Protein AF-A0AAD4WLK4-F1 (afdb_monomer)

Organism: Prunus dulcis (NCBI:txid3755)

Solvent-accessible surface area (backbone atoms only — not comparable to full-atom values): 6377 Å² total; per-residue (Å²): 132,83,82,80,71,60,57,40,58,46,72,46,98,88,36,46,35,35,40,33,53,90,85,53,37,28,40,32,36,39,44,83,87,82,62,44,79,43,79,61,42,75,55,57,63,91,50,40,35,79,63,53,34,51,43,66,58,82,66,29,36,39,37,37,7,39,16,70,3,35,38,38,38,53,54,82,65,54,84,78,42,96,69,65,77,76,62,56,70,48,76,52,51,101,46,91,48,75,53,90,77,72,80,82,79,87,127

InterPro domains:
  IPR015915 Kelch-type beta-propeller [SSF117281] (3-68)

pLDDT: mean 80.21, std 12.3, range [42.53, 92.62]

Foldseek 3Di:
DPPPQPAEWDAAPNKIWGFRPPVATWIWIQDPPVRDIDTLAGDDCQQAPPPWYWDDDHQKIWIQHFQRKIKIFGNVVSVPDPHDTDIDIDGHDPHRDGDPDDDDDDD

Mean predicted aligned error: 6.93 Å

Radius of gyration: 13.43 Å; Cα contacts (8 Å, |Δi|>4): 229; chains: 1; bounding box: 28×38×35 Å

Sequence (107 aa):
MVACWQGPAVVVDGTLYVLNQSSGTRLMMRQKESREWIPIGRLSSLLTRPPCQLVAIGKKFYIVGKGLSIVMFDVENAGNMEGVMVSSSIPKLNFDDDVISCKCLSI

Secondary structure (DSSP, 8-state):
------S-EEEETTEEEEEE-BTB-EEEEE-TTT--EEEEEE--TTT-PSS-EEEEETTEEEEE-GGG-EEEEESTTGGG-SS---EEEEPPPS-------------

Structure (mmCIF, N/CA/C/O backbone):
data_AF-A0AAD4WLK4-F1
#
_entry.id   AF-A0AAD4WLK4-F1
#
loop_
_atom_site.group_PDB
_atom_site.id
_atom_site.type_symbol
_atom_site.label_atom_id
_atom_site.label_alt_id
_atom_site.label_comp_id
_atom_site.label_asym_id
_atom_site.label_entity_id
_atom_site.label_seq_id
_atom_site.pdbx_PDB_ins_code
_atom_site.Cartn_x
_atom_site.Cartn_y
_atom_site.Cartn_z
_atom_site.occupancy
_atom_site.B_iso_or_equiv
_atom_site.auth_seq_id
_atom_site.auth_comp_id
_atom_site.auth_asym_id
_atom_site.auth_atom_id
_atom_site.pdbx_PDB_model_num
ATOM 1 N N . MET A 1 1 ? -6.447 21.105 7.645 1.00 42.53 1 MET A N 1
ATOM 2 C CA . MET A 1 1 ? -5.553 20.713 6.533 1.00 42.53 1 MET A CA 1
ATOM 3 C C . MET A 1 1 ? -5.970 19.337 6.052 1.00 42.53 1 MET A C 1
ATOM 5 O O . MET A 1 1 ? -5.910 18.400 6.835 1.00 42.53 1 MET A O 1
ATOM 9 N N . VAL A 1 2 ? -6.440 19.205 4.811 1.00 43.09 2 VAL A N 1
ATOM 10 C CA . VAL A 1 2 ? -6.581 17.880 4.194 1.00 43.09 2 VAL A CA 1
ATOM 11 C C . VAL A 1 2 ? -5.171 17.454 3.813 1.00 43.09 2 VAL A C 1
ATOM 13 O O . VAL A 1 2 ? -4.551 18.089 2.963 1.00 43.09 2 VAL A O 1
ATOM 16 N N . ALA A 1 3 ? -4.623 16.444 4.484 1.00 57.91 3 ALA A N 1
ATOM 17 C CA . ALA A 1 3 ? -3.385 15.828 4.035 1.00 57.91 3 ALA A CA 1
ATOM 18 C C . ALA A 1 3 ? -3.697 15.115 2.711 1.00 57.91 3 ALA A C 1
ATOM 20 O O . ALA A 1 3 ? -4.216 14.000 2.708 1.00 57.91 3 ALA A O 1
ATOM 21 N N . CYS A 1 4 ? -3.480 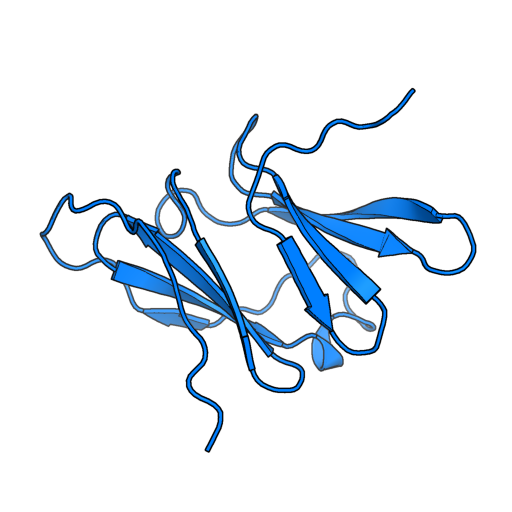15.801 1.587 1.00 61.69 4 CYS A N 1
ATOM 22 C CA . CYS A 1 4 ? -3.574 15.220 0.252 1.00 61.69 4 CYS A CA 1
ATOM 23 C C . CYS A 1 4 ? -2.406 14.250 0.061 1.00 61.69 4 CYS A C 1
ATOM 25 O O . CYS A 1 4 ? -1.416 14.571 -0.595 1.00 61.69 4 CYS A O 1
ATOM 27 N N . TRP A 1 5 ? -2.492 13.069 0.673 1.00 69.50 5 TRP A N 1
ATOM 28 C CA . TRP A 1 5 ? -1.572 11.985 0.367 1.00 69.50 5 TRP A CA 1
ATOM 29 C C . TRP A 1 5 ? -1.837 11.527 -1.063 1.00 69.50 5 TRP A C 1
ATOM 31 O O . TRP A 1 5 ? -2.928 11.065 -1.390 1.00 69.50 5 TRP A O 1
ATOM 41 N N . GLN A 1 6 ? -0.837 11.704 -1.918 1.00 73.69 6 GLN A N 1
ATOM 42 C CA . GLN A 1 6 ? -0.888 11.301 -3.314 1.00 73.69 6 GLN A CA 1
ATOM 43 C C . GLN A 1 6 ? -0.239 9.925 -3.437 1.00 73.69 6 GLN A C 1
ATOM 45 O O . GLN A 1 6 ? 0.977 9.782 -3.283 1.00 73.69 6 GLN A O 1
ATOM 50 N N . GLY A 1 7 ? -1.062 8.905 -3.663 1.00 86.38 7 GLY A N 1
ATOM 51 C CA . GLY A 1 7 ? -0.586 7.548 -3.877 1.00 86.38 7 GLY A CA 1
ATOM 52 C C . GLY A 1 7 ? -1.695 6.499 -3.832 1.00 86.38 7 GLY A C 1
ATOM 53 O O . GLY A 1 7 ? -2.841 6.821 -3.511 1.00 86.38 7 GLY A O 1
ATOM 54 N N . PRO A 1 8 ? -1.366 5.244 -4.172 1.00 91.44 8 PRO A N 1
ATOM 55 C CA . PRO A 1 8 ? -2.312 4.144 -4.133 1.00 91.44 8 PRO A CA 1
ATOM 56 C C . PRO A 1 8 ? -2.724 3.852 -2.687 1.00 91.44 8 PRO A C 1
ATOM 58 O O . PRO A 1 8 ? -1.949 4.034 -1.740 1.00 91.44 8 PRO A O 1
ATOM 61 N N . ALA A 1 9 ? -3.958 3.389 -2.531 1.00 91.8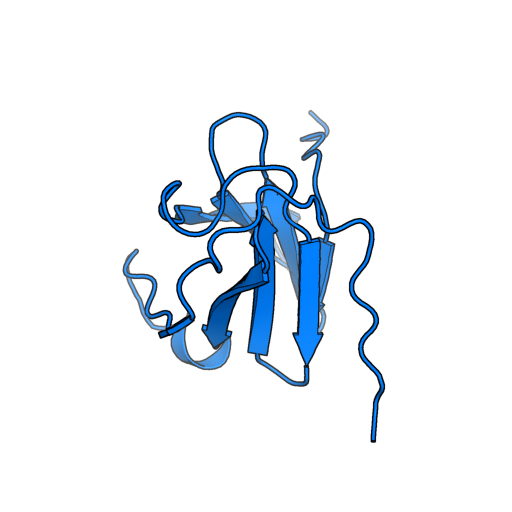8 9 ALA A N 1
ATOM 62 C CA . ALA A 1 9 ? -4.588 3.180 -1.239 1.00 91.88 9 ALA A CA 1
ATOM 63 C C . ALA A 1 9 ? -5.358 1.861 -1.212 1.00 91.88 9 ALA A C 1
ATOM 65 O O . ALA A 1 9 ? -5.906 1.435 -2.228 1.00 91.88 9 ALA A O 1
ATOM 66 N N . VAL A 1 10 ? -5.423 1.239 -0.037 1.00 91.44 10 VAL A N 1
ATOM 67 C CA . VAL A 1 10 ? -6.192 0.012 0.212 1.00 91.44 10 VAL A CA 1
ATOM 68 C C . VAL A 1 10 ? -6.877 0.087 1.569 1.00 91.44 10 VAL A C 1
ATOM 70 O O . VAL A 1 10 ? -6.418 0.782 2.475 1.00 91.44 10 VAL A O 1
ATOM 73 N N . VAL A 1 11 ? -7.977 -0.648 1.716 1.00 89.88 11 VAL A N 1
ATOM 74 C CA . VAL A 1 11 ? -8.682 -0.802 2.991 1.00 89.88 11 VAL A CA 1
ATOM 75 C C . VAL A 1 11 ? -8.552 -2.254 3.435 1.00 89.88 11 VAL A C 1
ATOM 77 O O . VAL A 1 11 ? -8.913 -3.155 2.683 1.00 89.88 11 VAL A O 1
ATOM 80 N N . VAL A 1 12 ? -8.043 -2.468 4.647 1.00 87.12 12 VAL A N 1
ATOM 81 C CA . VAL A 1 12 ? -7.910 -3.790 5.282 1.00 87.12 12 VAL A CA 1
ATOM 82 C C . VAL A 1 12 ? -8.572 -3.715 6.650 1.00 87.12 12 VAL A C 1
ATOM 84 O O . VAL A 1 12 ? -8.283 -2.795 7.412 1.00 87.12 12 VAL A O 1
ATOM 87 N N . ASP A 1 13 ? -9.505 -4.624 6.940 1.00 86.75 13 ASP A N 1
ATOM 88 C CA . ASP A 1 13 ? -10.274 -4.665 8.196 1.00 86.75 13 ASP A CA 1
ATOM 89 C C . ASP A 1 13 ? -10.890 -3.307 8.599 1.00 86.75 13 ASP A C 1
ATOM 91 O O . ASP A 1 13 ? -10.963 -2.930 9.771 1.00 86.75 13 ASP A O 1
ATOM 95 N N . GLY A 1 14 ? -11.330 -2.527 7.606 1.00 86.31 14 GLY A N 1
ATOM 96 C CA . GLY A 1 14 ? -11.912 -1.193 7.797 1.00 86.31 14 GLY A CA 1
ATOM 97 C C . GLY A 1 14 ? -10.903 -0.088 8.138 1.00 86.31 14 GLY A C 1
ATOM 98 O O . GLY A 1 14 ? -11.314 1.031 8.435 1.00 86.31 14 GLY A O 1
ATOM 99 N N . THR A 1 15 ? -9.602 -0.375 8.106 1.00 88.31 15 THR A N 1
ATOM 100 C CA . THR A 1 15 ? -8.519 0.601 8.267 1.00 88.31 15 THR A CA 1
ATOM 101 C C . THR A 1 15 ? -7.985 1.006 6.895 1.00 88.31 15 THR A C 1
ATOM 103 O O . THR A 1 15 ? -7.692 0.153 6.057 1.00 88.31 15 THR A O 1
ATOM 106 N N . LEU A 1 16 ? -7.869 2.314 6.647 1.00 90.50 16 LEU A N 1
ATOM 107 C CA . LEU A 1 16 ? -7.359 2.853 5.385 1.00 90.50 16 LEU A CA 1
ATOM 108 C C . LEU A 1 16 ? -5.836 2.988 5.441 1.00 90.50 16 LEU A C 1
ATOM 110 O O . LEU A 1 16 ? -5.301 3.670 6.316 1.00 90.50 16 LEU A O 1
ATOM 114 N N . TYR A 1 17 ? -5.164 2.407 4.453 1.00 89.81 17 TYR A N 1
ATOM 115 C CA . TYR A 1 17 ? -3.728 2.518 4.245 1.00 89.81 17 TYR A CA 1
ATOM 116 C C . TYR A 1 17 ? -3.446 3.252 2.942 1.00 89.81 17 TYR A C 1
ATOM 118 O O . TYR A 1 17 ? -4.089 2.995 1.924 1.00 89.81 17 TYR A O 1
ATOM 126 N N . VAL A 1 18 ? -2.468 4.152 2.965 1.00 91.44 18 VAL A N 1
ATOM 127 C CA . VAL A 1 18 ? -2.034 4.918 1.793 1.00 91.44 18 VAL A CA 1
ATOM 128 C C . VAL A 1 18 ? -0.527 4.822 1.662 1.00 91.44 18 VAL A C 1
ATOM 130 O O . VAL A 1 18 ? 0.207 5.032 2.628 1.00 91.44 18 VAL A O 1
ATOM 133 N N . LEU A 1 19 ? -0.058 4.547 0.449 1.00 90.25 19 LEU A N 1
ATOM 134 C CA . LEU A 1 19 ? 1.356 4.605 0.127 1.00 90.25 19 LEU A CA 1
ATOM 135 C C . LEU A 1 19 ? 1.713 6.021 -0.330 1.00 90.25 19 LEU A C 1
ATOM 137 O O . LEU A 1 19 ? 1.524 6.366 -1.492 1.00 90.25 19 LEU A O 1
ATOM 141 N N . ASN A 1 20 ? 2.233 6.849 0.573 1.00 89.12 20 ASN A N 1
ATOM 142 C CA . ASN A 1 20 ? 2.721 8.173 0.210 1.00 89.12 20 ASN A CA 1
ATOM 143 C C . ASN A 1 20 ? 4.053 8.049 -0.544 1.00 89.12 20 ASN A C 1
ATOM 145 O O . ASN A 1 20 ? 4.999 7.467 -0.013 1.00 89.12 20 ASN A O 1
ATOM 149 N N . GLN A 1 21 ? 4.123 8.610 -1.754 1.00 87.19 21 GLN A N 1
ATOM 150 C CA . GLN A 1 21 ? 5.294 8.532 -2.639 1.00 87.19 21 GLN A CA 1
ATOM 151 C C . GLN A 1 21 ? 6.001 9.887 -2.851 1.00 87.19 21 GLN A C 1
ATOM 153 O O . GLN A 1 21 ? 7.009 9.944 -3.551 1.00 87.19 21 GLN A O 1
ATOM 158 N N . SER A 1 22 ? 5.527 10.979 -2.235 1.00 81.94 22 SER A N 1
ATOM 159 C CA . SER A 1 22 ? 6.052 12.338 -2.473 1.00 81.94 22 SER A CA 1
ATOM 160 C C . SER A 1 22 ? 7.433 12.616 -1.866 1.00 81.94 22 SER A C 1
ATOM 162 O O . SER A 1 22 ? 8.132 13.530 -2.290 1.00 81.94 22 SER A O 1
ATOM 164 N N . SER A 1 23 ? 7.851 11.861 -0.848 1.00 71.94 23 SER A N 1
ATOM 165 C CA . SER A 1 23 ? 9.130 12.049 -0.141 1.00 71.94 23 SER A CA 1
ATOM 166 C C . SER A 1 23 ? 9.739 10.695 0.226 1.00 71.94 23 SER A C 1
ATOM 168 O O . SER A 1 23 ? 10.037 10.388 1.388 1.00 71.94 23 SER A O 1
ATOM 170 N N . GLY A 1 24 ? 9.875 9.861 -0.806 1.00 78.62 24 GLY A N 1
ATOM 171 C CA . GLY A 1 24 ? 10.118 8.427 -0.689 1.00 78.62 24 GLY A CA 1
ATOM 172 C C . GLY A 1 24 ? 8.830 7.659 -0.407 1.00 78.62 24 GLY A C 1
ATOM 173 O O . GLY A 1 24 ? 7.760 8.248 -0.293 1.00 78.62 24 GLY A O 1
ATOM 174 N N . THR A 1 25 ? 8.954 6.342 -0.281 1.00 85.81 25 THR A N 1
ATOM 175 C CA . THR A 1 25 ? 7.801 5.447 -0.166 1.00 85.81 25 THR A CA 1
ATOM 176 C C . THR A 1 25 ? 7.516 5.169 1.305 1.00 85.81 25 THR A C 1
ATOM 178 O O . THR A 1 25 ? 8.267 4.457 1.975 1.00 85.81 25 THR A O 1
ATOM 181 N N . ARG A 1 26 ? 6.458 5.787 1.835 1.00 87.12 26 ARG A N 1
ATOM 182 C CA . ARG A 1 26 ? 6.019 5.631 3.227 1.00 87.12 26 ARG A CA 1
ATOM 183 C C . ARG A 1 26 ? 4.618 5.069 3.269 1.00 87.12 26 ARG A C 1
ATOM 185 O O . ARG A 1 26 ? 3.727 5.565 2.585 1.00 87.12 26 ARG A O 1
ATOM 192 N N . LEU A 1 27 ? 4.425 4.077 4.119 1.00 87.19 27 LEU A N 1
ATOM 193 C CA . LEU A 1 27 ? 3.103 3.565 4.401 1.00 87.19 27 LEU A CA 1
ATOM 194 C C . LEU A 1 27 ? 2.472 4.400 5.517 1.00 87.19 27 LEU A C 1
ATOM 196 O O . LEU A 1 27 ? 3.017 4.488 6.619 1.00 87.19 27 LEU A O 1
ATOM 200 N N . MET A 1 28 ? 1.322 4.991 5.220 1.00 88.31 28 MET A N 1
ATOM 201 C CA . MET A 1 28 ? 0.496 5.724 6.170 1.00 88.31 28 MET A CA 1
ATOM 202 C C . MET A 1 28 ? -0.744 4.902 6.505 1.00 88.31 28 MET A C 1
ATOM 204 O O . MET A 1 28 ? -1.361 4.325 5.612 1.00 88.31 28 MET A O 1
ATOM 208 N N . MET A 1 29 ? -1.137 4.894 7.773 1.00 88.69 29 MET A N 1
ATOM 209 C CA . MET A 1 29 ? -2.399 4.334 8.250 1.00 88.69 29 MET A CA 1
ATOM 210 C C . MET A 1 29 ? -3.284 5.469 8.751 1.00 88.69 29 MET A C 1
ATOM 212 O O . MET A 1 29 ? -2.807 6.370 9.442 1.00 88.69 29 MET A O 1
ATOM 216 N N . ARG A 1 30 ? -4.576 5.422 8.433 1.00 88.75 30 ARG A N 1
ATOM 217 C CA . ARG A 1 30 ? -5.574 6.291 9.052 1.00 88.75 30 ARG A CA 1
ATOM 218 C C . ARG A 1 30 ? -6.164 5.597 10.273 1.00 88.75 30 ARG A C 1
ATOM 220 O O . ARG A 1 30 ? -6.841 4.582 10.118 1.00 88.75 30 ARG A O 1
ATOM 227 N N . GLN A 1 31 ? -5.940 6.148 11.461 1.00 83.88 31 GLN A N 1
ATOM 228 C CA . GLN A 1 31 ? -6.587 5.650 12.675 1.00 83.88 31 GLN A CA 1
ATOM 229 C C . GLN A 1 31 ? -8.105 5.838 12.591 1.00 83.88 31 GLN A C 1
ATOM 231 O O . GLN A 1 31 ? -8.587 6.853 12.080 1.00 83.88 31 GLN A O 1
ATOM 236 N N . LYS A 1 32 ? -8.868 4.860 13.088 1.00 80.50 32 LYS A N 1
ATOM 237 C CA . LYS A 1 32 ? -10.334 4.864 12.993 1.00 80.50 32 LYS A CA 1
ATOM 238 C C . LYS A 1 32 ? -10.954 5.939 13.884 1.00 80.50 32 LYS A C 1
ATOM 240 O O . LYS A 1 32 ? -11.842 6.663 13.438 1.00 80.50 32 LYS A O 1
ATOM 245 N N . GLU A 1 33 ? -10.461 6.059 15.111 1.00 83.12 33 GLU A N 1
ATOM 246 C CA . GLU A 1 33 ? -11.032 6.889 16.169 1.00 83.12 33 GLU A CA 1
ATOM 247 C C . GLU A 1 33 ? -10.640 8.360 15.993 1.00 83.12 33 GLU A C 1
ATOM 249 O O . GLU A 1 33 ? -11.501 9.227 15.855 1.00 83.12 33 GLU A O 1
ATOM 254 N N . SER A 1 34 ? -9.335 8.638 15.937 1.00 85.00 34 SER A N 1
ATOM 255 C CA . SER A 1 34 ? -8.787 9.999 15.831 1.00 85.00 34 SER A CA 1
ATOM 256 C C . SER A 1 34 ? -8.880 10.575 14.413 1.00 85.00 34 SER A C 1
ATOM 258 O O . SER A 1 34 ? -8.813 11.788 14.223 1.00 85.00 34 SER A O 1
ATOM 260 N N . ARG A 1 35 ? -9.044 9.711 13.396 1.00 84.38 35 ARG A N 1
ATOM 261 C CA . ARG A 1 35 ? -8.944 10.041 11.960 1.00 84.38 35 ARG A CA 1
ATOM 262 C C . ARG A 1 35 ? -7.592 10.631 11.557 1.00 84.38 35 ARG A C 1
ATOM 264 O O . ARG A 1 35 ? -7.481 11.166 10.448 1.00 84.38 35 ARG A O 1
ATOM 271 N N . GLU A 1 36 ? -6.589 10.509 12.420 1.00 87.44 36 GLU A N 1
ATOM 272 C CA . GLU A 1 36 ? -5.232 10.974 12.180 1.00 87.44 36 GLU A CA 1
ATOM 273 C C . GLU A 1 36 ? -4.457 10.007 11.288 1.00 87.44 36 GLU A C 1
ATOM 275 O O . GLU A 1 36 ? -4.761 8.814 11.190 1.00 87.44 36 GLU A O 1
ATOM 280 N N . TRP A 1 37 ? -3.449 10.552 10.612 1.00 86.00 37 TRP A N 1
ATOM 281 C CA . TRP A 1 37 ? -2.539 9.789 9.770 1.00 86.00 37 TRP A CA 1
ATOM 282 C C . TRP A 1 37 ? -1.270 9.471 10.537 1.00 86.00 37 TRP A C 1
ATOM 284 O O 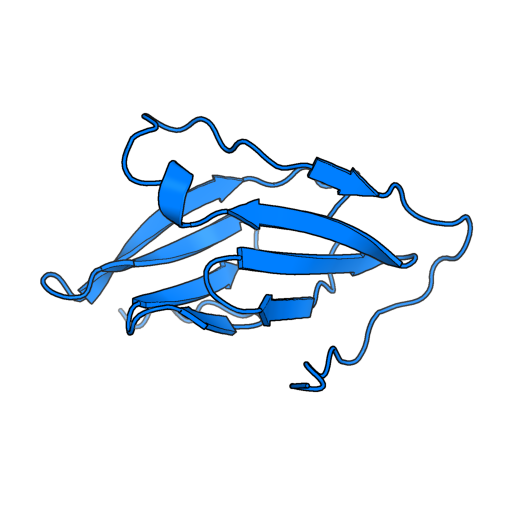. TRP A 1 37 ? -0.566 10.383 10.968 1.00 86.00 37 TRP A O 1
ATOM 294 N N . ILE A 1 38 ? -0.954 8.185 10.635 1.00 85.88 38 ILE A N 1
ATOM 295 C CA . ILE A 1 38 ? 0.229 7.704 11.337 1.00 85.88 38 ILE A CA 1
ATOM 296 C C . ILE A 1 38 ? 1.165 7.013 10.350 1.00 85.88 38 ILE A C 1
ATOM 298 O O . ILE A 1 38 ? 0.721 6.149 9.586 1.00 85.88 38 ILE A O 1
ATOM 302 N N . PRO A 1 39 ? 2.461 7.370 10.344 1.00 85.25 39 PRO A N 1
ATOM 303 C CA . PRO A 1 39 ? 3.448 6.636 9.576 1.00 85.25 39 PRO A CA 1
ATOM 304 C C . PRO A 1 39 ? 3.671 5.261 10.214 1.00 85.25 39 PRO A C 1
ATOM 306 O O . PRO A 1 39 ? 4.122 5.166 11.349 1.00 85.25 39 PRO A O 1
ATOM 309 N N . ILE A 1 40 ? 3.391 4.199 9.463 1.00 82.06 40 ILE A N 1
ATOM 310 C CA . ILE A 1 40 ? 3.672 2.818 9.888 1.00 82.06 40 ILE A CA 1
ATOM 311 C C . ILE A 1 40 ? 5.128 2.455 9.597 1.00 82.06 40 ILE A C 1
ATOM 313 O O . ILE A 1 40 ? 5.756 1.696 10.325 1.00 82.06 40 ILE A O 1
ATOM 317 N N . GLY A 1 41 ? 5.694 3.039 8.542 1.00 81.25 41 GLY A N 1
ATOM 318 C CA . GLY A 1 41 ? 7.128 3.001 8.312 1.00 81.25 41 GLY A CA 1
ATOM 319 C C . GLY A 1 41 ? 7.522 3.408 6.901 1.00 81.25 41 GLY A C 1
ATOM 320 O O . GLY A 1 41 ? 6.689 3.754 6.054 1.00 81.25 41 GLY A O 1
ATOM 321 N N . ARG A 1 42 ? 8.833 3.402 6.664 1.00 83.00 42 ARG A N 1
ATOM 322 C CA . ARG A 1 42 ? 9.448 3.793 5.397 1.00 83.00 42 ARG A CA 1
ATOM 323 C C . ARG A 1 42 ? 10.022 2.570 4.705 1.00 83.00 42 ARG A C 1
ATOM 325 O O . ARG A 1 42 ? 10.753 1.795 5.310 1.00 83.00 42 ARG A O 1
ATOM 332 N N . LEU A 1 43 ? 9.724 2.449 3.424 1.00 82.38 43 LEU A N 1
ATOM 333 C CA . LEU A 1 43 ? 10.205 1.363 2.590 1.00 82.38 43 LEU A CA 1
ATOM 334 C C . LEU A 1 43 ? 11.499 1.763 1.891 1.00 82.38 43 LEU A C 1
ATOM 336 O O . LEU A 1 43 ? 11.736 2.938 1.586 1.00 82.38 43 LEU A O 1
ATOM 340 N N . SER A 1 44 ? 12.346 0.765 1.649 1.00 81.38 44 SER A N 1
ATOM 341 C CA . SER A 1 44 ? 13.600 0.960 0.932 1.00 81.38 44 SER A CA 1
ATOM 342 C C . SER A 1 44 ? 13.330 1.357 -0.516 1.00 81.38 44 SER A C 1
ATOM 344 O O . SER A 1 44 ? 12.645 0.650 -1.255 1.00 81.38 44 SER A O 1
ATOM 346 N N . SER A 1 45 ? 13.943 2.453 -0.960 1.00 79.88 45 SER A N 1
ATOM 347 C CA . SER A 1 45 ? 13.869 2.899 -2.355 1.00 79.88 45 SER A CA 1
ATOM 348 C C . SER A 1 45 ? 14.481 1.902 -3.343 1.00 79.88 45 SER A C 1
ATOM 350 O O . SER A 1 45 ? 14.166 1.971 -4.527 1.00 79.88 45 SER A O 1
ATOM 352 N N . LEU A 1 46 ? 15.316 0.965 -2.872 1.00 78.19 46 LEU A N 1
ATOM 353 C CA . LEU A 1 46 ? 15.859 -0.120 -3.694 1.00 78.19 46 LEU A CA 1
ATOM 354 C C . LEU A 1 46 ? 14.765 -1.072 -4.191 1.00 78.19 46 LEU A C 1
ATOM 356 O O . LEU A 1 46 ? 14.897 -1.639 -5.271 1.00 78.19 46 LEU A O 1
ATOM 360 N N . LEU A 1 47 ? 13.702 -1.236 -3.400 1.00 75.44 47 LEU A N 1
ATOM 361 C CA . LEU A 1 47 ? 12.614 -2.179 -3.658 1.00 75.44 47 LEU A CA 1
ATOM 362 C C . LEU A 1 47 ? 11.308 -1.481 -4.029 1.00 75.44 47 LEU A C 1
ATOM 364 O O . LEU A 1 47 ? 10.472 -2.074 -4.694 1.00 75.44 47 LEU A O 1
ATOM 368 N N . THR A 1 48 ? 11.101 -0.233 -3.617 1.00 81.06 48 THR A N 1
ATOM 369 C CA . THR A 1 48 ? 9.830 0.474 -3.827 1.00 81.06 48 THR A CA 1
ATOM 370 C C . THR A 1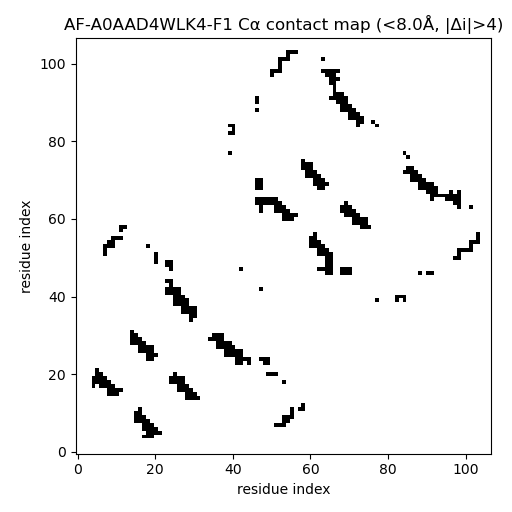 48 ? 10.063 1.841 -4.449 1.00 81.06 48 THR A C 1
ATOM 372 O O . THR A 1 48 ? 9.718 2.868 -3.863 1.00 81.06 48 THR A O 1
ATOM 375 N N . ARG A 1 49 ? 10.722 1.877 -5.609 1.00 83.50 49 ARG A N 1
ATOM 376 C CA . ARG A 1 49 ? 10.899 3.116 -6.371 1.00 83.50 49 ARG A CA 1
ATOM 377 C C . ARG A 1 49 ? 9.559 3.513 -7.016 1.00 83.50 49 ARG A C 1
ATOM 379 O O . ARG A 1 49 ? 8.981 2.671 -7.704 1.00 83.50 49 ARG A O 1
ATOM 386 N N . PRO A 1 50 ? 9.074 4.753 -6.817 1.00 85.56 50 PRO A N 1
ATOM 387 C CA . PRO A 1 50 ? 7.888 5.258 -7.505 1.00 85.56 50 PRO A CA 1
ATOM 388 C C . PRO A 1 50 ? 8.016 5.194 -9.042 1.00 85.56 50 PRO A C 1
ATOM 390 O O . PRO A 1 50 ? 9.129 5.391 -9.543 1.00 85.56 50 PRO A O 1
ATOM 393 N N . PRO A 1 51 ? 6.906 4.992 -9.779 1.00 88.19 51 PRO A N 1
ATOM 394 C CA . PRO A 1 51 ? 5.555 4.766 -9.265 1.00 88.19 51 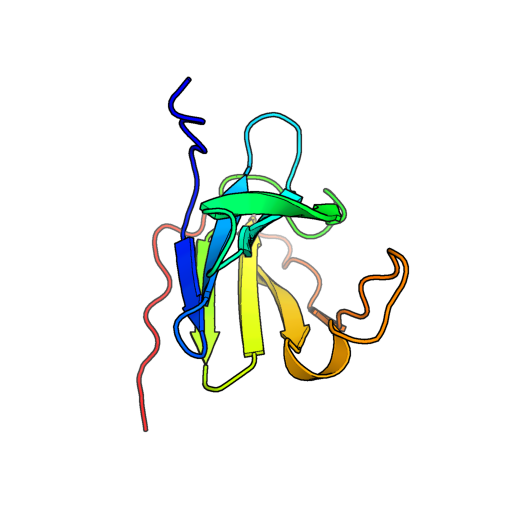PRO A CA 1
ATOM 395 C C . PRO A 1 51 ? 5.391 3.348 -8.696 1.00 88.19 51 PRO A C 1
ATOM 397 O O . PRO A 1 51 ? 5.816 2.361 -9.288 1.00 88.19 51 PRO A O 1
ATOM 400 N N . CYS A 1 52 ? 4.769 3.245 -7.524 1.00 89.69 52 CYS A N 1
ATOM 401 C CA . CYS A 1 52 ? 4.391 1.969 -6.916 1.00 89.69 52 CYS A CA 1
ATOM 402 C C . CYS A 1 52 ? 2.871 1.801 -6.921 1.00 89.69 52 CYS A C 1
ATOM 404 O O . CYS A 1 52 ? 2.143 2.788 -6.801 1.00 89.69 52 CYS A O 1
ATOM 406 N N . GLN A 1 53 ? 2.418 0.551 -6.972 1.00 92.62 53 GLN A N 1
ATOM 407 C CA . GLN A 1 53 ? 1.030 0.142 -6.768 1.00 92.62 53 GLN A CA 1
ATOM 408 C C . GLN A 1 53 ? 0.873 -0.581 -5.430 1.00 92.62 53 GLN A C 1
ATOM 410 O O . GLN A 1 53 ? 1.835 -1.134 -4.896 1.00 92.62 53 GLN A O 1
ATOM 415 N N . LEU A 1 54 ? -0.344 -0.573 -4.888 1.00 91.88 54 LEU A N 1
ATOM 416 C CA . LEU A 1 54 ? -0.681 -1.206 -3.615 1.00 91.88 54 LEU A CA 1
ATOM 417 C C . LEU A 1 54 ? -1.918 -2.086 -3.799 1.00 91.88 54 LEU A C 1
ATOM 419 O O . LEU A 1 54 ? -2.918 -1.637 -4.354 1.00 91.88 54 LEU A O 1
ATOM 423 N N . VAL A 1 55 ? -1.856 -3.327 -3.321 1.00 92.25 55 VAL A N 1
ATOM 424 C CA . VAL A 1 55 ? -2.971 -4.280 -3.372 1.00 92.25 55 VAL A CA 1
ATOM 425 C C . VAL A 1 55 ? -3.082 -5.033 -2.052 1.00 92.25 55 VAL A C 1
ATOM 427 O O . VAL A 1 55 ? -2.068 -5.361 -1.447 1.00 92.25 55 VAL A O 1
ATOM 430 N N . ALA A 1 56 ? -4.302 -5.311 -1.599 1.00 90.75 56 ALA A N 1
ATOM 431 C CA . ALA A 1 56 ? -4.559 -6.096 -0.395 1.00 90.75 56 ALA A CA 1
ATOM 432 C C . ALA A 1 56 ? -5.111 -7.485 -0.746 1.00 90.75 56 ALA A C 1
ATOM 434 O O . ALA A 1 56 ? -5.937 -7.619 -1.652 1.00 90.75 56 ALA A O 1
ATOM 435 N N . ILE A 1 57 ? -4.656 -8.505 -0.017 1.00 89.31 57 ILE A N 1
ATOM 436 C CA . ILE A 1 57 ? -5.144 -9.886 -0.082 1.00 89.31 57 ILE A CA 1
ATOM 437 C C . ILE A 1 57 ? -5.282 -10.391 1.357 1.00 89.31 57 ILE A C 1
ATOM 439 O O . ILE A 1 57 ? -4.288 -10.572 2.066 1.00 89.31 57 ILE A O 1
ATOM 443 N N . GLY A 1 58 ? -6.522 -10.592 1.805 1.00 88.00 58 GLY A N 1
ATOM 444 C CA . GLY A 1 58 ? -6.809 -10.867 3.213 1.00 88.00 58 GLY A CA 1
ATOM 445 C C . GLY A 1 58 ? -6.259 -9.756 4.115 1.00 88.00 58 GLY A C 1
ATOM 446 O O . GLY A 1 58 ? -6.529 -8.579 3.889 1.00 88.00 58 GLY A O 1
ATOM 447 N N . LYS A 1 59 ? -5.447 -10.135 5.108 1.00 87.06 59 LYS A N 1
ATOM 448 C CA . LYS A 1 59 ? -4.799 -9.216 6.065 1.00 87.06 59 LYS A CA 1
ATOM 449 C C . LYS A 1 59 ? -3.381 -8.797 5.671 1.00 87.06 59 LYS A C 1
ATOM 451 O O . LYS A 1 59 ? -2.655 -8.194 6.458 1.00 87.06 59 LYS A O 1
ATOM 456 N N . LYS A 1 60 ? -2.974 -9.117 4.446 1.00 86.75 60 LYS A N 1
ATOM 457 C CA . LYS A 1 60 ? -1.677 -8.740 3.891 1.00 86.75 60 LYS A CA 1
ATOM 458 C C . LYS A 1 60 ? -1.889 -7.724 2.792 1.00 86.75 60 LYS A C 1
ATOM 460 O O . LYS A 1 60 ? -2.885 -7.770 2.071 1.00 86.75 60 LYS A O 1
ATOM 465 N N . PHE A 1 61 ? -0.929 -6.835 2.614 1.00 88.75 61 PHE A N 1
ATOM 466 C CA . PHE A 1 61 ? -0.870 -6.036 1.402 1.00 88.75 61 PHE A CA 1
ATOM 467 C C . PHE A 1 61 ? 0.505 -6.111 0.762 1.00 88.75 61 PHE A C 1
ATOM 469 O O . PHE A 1 61 ? 1.522 -6.373 1.401 1.00 88.75 61 PHE A O 1
ATOM 476 N N . TYR A 1 62 ? 0.495 -5.905 -0.544 1.00 89.81 62 TYR A N 1
ATOM 477 C CA . TYR A 1 62 ? 1.618 -6.067 -1.436 1.00 89.81 62 TYR A CA 1
ATOM 478 C C . TYR A 1 62 ? 1.839 -4.752 -2.156 1.00 89.81 62 TYR A C 1
ATOM 480 O O . TYR A 1 62 ? 0.910 -4.143 -2.692 1.00 89.81 62 TYR A O 1
ATOM 488 N N . ILE A 1 63 ? 3.089 -4.324 -2.150 1.00 91.19 63 ILE A N 1
ATOM 489 C CA . ILE A 1 63 ? 3.551 -3.126 -2.822 1.00 91.19 63 ILE A CA 1
ATOM 490 C C . ILE A 1 63 ? 4.336 -3.593 -4.022 1.00 91.19 63 ILE A C 1
ATOM 492 O O . ILE A 1 63 ? 5.337 -4.289 -3.865 1.00 91.19 63 ILE A O 1
ATOM 496 N N . VAL A 1 64 ? 3.862 -3.222 -5.203 1.00 91.00 64 VAL A N 1
ATOM 497 C CA . VAL A 1 64 ? 4.506 -3.581 -6.460 1.00 91.00 64 VAL A CA 1
ATOM 498 C C . VAL A 1 64 ? 5.172 -2.330 -7.009 1.00 91.00 64 VAL A C 1
ATOM 500 O O . VAL A 1 64 ? 4.502 -1.354 -7.350 1.00 91.00 64 VAL A O 1
ATOM 503 N N . GLY A 1 65 ? 6.498 -2.336 -7.003 1.00 89.00 65 GLY A N 1
ATOM 504 C CA . GLY A 1 65 ? 7.330 -1.266 -7.523 1.00 89.00 65 GLY A CA 1
ATOM 505 C C . GLY A 1 65 ? 7.810 -1.539 -8.944 1.00 89.00 65 GLY A C 1
ATOM 506 O O . GLY A 1 65 ? 7.484 -2.549 -9.573 1.00 89.00 65 GLY A O 1
ATOM 507 N N . LYS A 1 66 ? 8.618 -0.602 -9.436 1.00 88.00 66 LYS A N 1
ATOM 508 C CA . LYS A 1 66 ? 9.247 -0.666 -10.753 1.00 88.00 66 LYS A CA 1
ATOM 509 C C . LYS A 1 66 ? 10.060 -1.952 -10.957 1.00 88.00 66 LYS A C 1
ATOM 511 O O . LYS A 1 66 ? 10.750 -2.403 -10.043 1.00 88.00 66 LYS A O 1
ATOM 516 N N . GLY A 1 67 ? 10.001 -2.526 -12.159 1.00 86.56 67 GLY A N 1
ATOM 517 C CA . GLY A 1 67 ? 10.682 -3.791 -12.464 1.00 86.56 67 GLY A CA 1
ATOM 518 C C . GLY A 1 67 ? 10.081 -4.997 -11.736 1.00 86.56 67 GLY A C 1
ATOM 519 O O . GLY A 1 67 ? 10.785 -5.973 -11.476 1.00 86.56 67 GLY A O 1
ATOM 520 N N . LEU A 1 68 ? 8.792 -4.914 -11.382 1.00 86.62 68 LEU A N 1
ATOM 521 C CA . LEU A 1 68 ? 8.026 -5.948 -10.677 1.00 86.62 68 LEU A CA 1
ATOM 522 C C . LEU A 1 68 ? 8.614 -6.335 -9.313 1.00 86.62 68 LEU A C 1
ATOM 524 O O . LEU A 1 68 ? 8.439 -7.463 -8.856 1.00 86.62 68 LEU A O 1
ATOM 528 N N . SER A 1 69 ? 9.304 -5.409 -8.643 1.00 87.94 69 SER A N 1
ATOM 529 C CA . SER A 1 69 ? 9.711 -5.623 -7.258 1.00 87.94 69 SER A CA 1
ATOM 530 C C . SER A 1 69 ? 8.477 -5.710 -6.367 1.00 87.94 69 SER A C 1
ATOM 532 O O . SER A 1 69 ? 7.572 -4.881 -6.460 1.00 87.94 69 SER A O 1
ATOM 534 N N . ILE A 1 70 ? 8.428 -6.707 -5.489 1.00 89.00 70 ILE A N 1
ATOM 535 C CA . ILE A 1 70 ? 7.280 -6.914 -4.602 1.00 89.00 70 ILE A CA 1
ATOM 536 C C . ILE A 1 70 ? 7.757 -6.816 -3.165 1.00 89.00 70 ILE A C 1
ATOM 538 O O . ILE A 1 70 ? 8.711 -7.490 -2.785 1.00 89.00 70 ILE A O 1
ATOM 542 N N . VAL A 1 71 ? 7.069 -6.016 -2.355 1.00 88.44 71 VAL A N 1
ATOM 543 C CA . VAL A 1 71 ? 7.216 -6.007 -0.898 1.00 88.44 71 VAL A CA 1
ATOM 544 C C . VAL A 1 71 ? 5.890 -6.414 -0.276 1.00 88.44 71 VAL A C 1
ATOM 546 O O . VAL A 1 71 ? 4.862 -5.808 -0.562 1.00 88.44 71 VAL A O 1
ATOM 549 N N . MET A 1 72 ? 5.912 -7.443 0.564 1.00 88.00 72 MET A N 1
ATOM 550 C CA . MET A 1 72 ? 4.741 -7.926 1.293 1.00 88.00 72 MET A CA 1
ATOM 551 C C . MET A 1 72 ? 4.798 -7.441 2.734 1.00 88.00 72 MET A C 1
ATOM 553 O O . MET A 1 72 ? 5.844 -7.531 3.380 1.00 88.00 72 MET A O 1
ATOM 5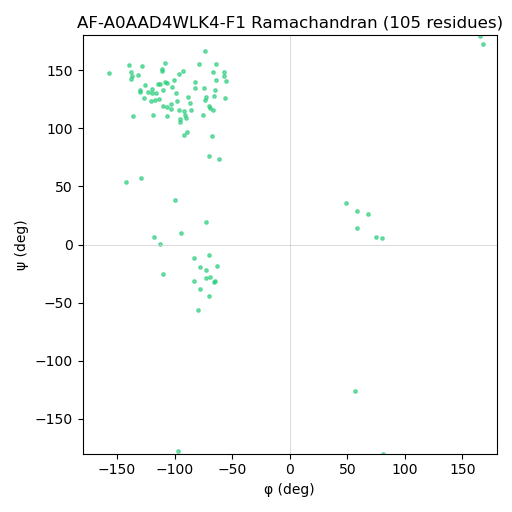57 N N . PHE A 1 73 ? 3.662 -6.968 3.230 1.00 82.88 73 PHE A N 1
ATOM 558 C CA . PHE A 1 73 ? 3.485 -6.581 4.616 1.00 82.88 73 PHE A CA 1
ATOM 559 C C . PHE A 1 73 ? 2.293 -7.305 5.234 1.00 82.88 73 PHE A C 1
ATOM 561 O O . PHE A 1 73 ? 1.223 -7.401 4.626 1.00 82.88 73 PHE A O 1
ATOM 568 N N . ASP A 1 74 ? 2.494 -7.773 6.461 1.00 83.94 74 ASP A N 1
ATOM 569 C CA . ASP A 1 74 ? 1.475 -8.433 7.263 1.00 83.94 74 ASP A CA 1
ATOM 570 C C . ASP A 1 74 ? 0.940 -7.477 8.332 1.00 83.94 74 ASP A C 1
ATOM 572 O O . ASP A 1 74 ? 1.681 -7.033 9.213 1.00 83.94 74 ASP A O 1
ATOM 576 N N . VAL A 1 75 ? -0.352 -7.151 8.246 1.00 76.69 75 VAL A N 1
ATOM 577 C CA . VAL A 1 75 ? -1.003 -6.220 9.174 1.00 76.69 75 VAL A CA 1
ATOM 578 C C . VAL A 1 75 ? -1.135 -6.811 10.572 1.00 76.69 75 VAL A C 1
ATOM 580 O O . VAL A 1 75 ? -1.102 -6.055 11.542 1.00 76.69 75 VAL A O 1
ATOM 583 N N . GLU A 1 76 ? -1.229 -8.134 10.715 1.00 73.69 76 GLU A N 1
ATOM 584 C CA . GLU A 1 76 ? -1.397 -8.761 12.032 1.00 73.69 76 GLU A CA 1
ATOM 585 C C . GLU A 1 76 ? -0.169 -8.547 12.923 1.00 73.69 76 GLU A C 1
ATOM 587 O O . GLU A 1 76 ? -0.296 -8.342 14.129 1.00 73.69 76 GLU A O 1
ATOM 592 N N . ASN A 1 77 ? 1.017 -8.487 12.317 1.00 65.25 77 ASN A N 1
ATOM 593 C CA . ASN A 1 77 ? 2.273 -8.248 13.027 1.00 65.25 77 ASN A CA 1
ATOM 594 C C . ASN A 1 77 ? 2.545 -6.758 13.294 1.00 65.25 77 ASN A C 1
ATOM 596 O O . ASN A 1 77 ? 3.435 -6.423 14.074 1.00 65.25 77 ASN A O 1
ATOM 600 N N . ALA A 1 78 ? 1.780 -5.854 12.674 1.00 58.53 78 ALA A N 1
ATOM 601 C CA . ALA A 1 78 ? 1.997 -4.411 12.754 1.00 58.53 78 ALA A CA 1
ATOM 602 C C . ALA A 1 78 ? 1.618 -3.809 14.116 1.00 58.53 78 ALA A C 1
ATOM 604 O O . ALA A 1 78 ? 2.195 -2.806 14.524 1.00 58.53 78 ALA A O 1
ATOM 605 N N . GLY A 1 79 ? 0.654 -4.412 14.823 1.00 53.66 79 GLY A N 1
ATOM 606 C CA . GLY A 1 79 ? 0.140 -3.895 16.097 1.00 53.66 79 GLY A CA 1
ATOM 607 C C . GLY A 1 79 ? 1.118 -3.988 17.273 1.00 53.66 79 GLY A C 1
ATOM 608 O O . GLY A 1 79 ? 0.841 -3.420 18.323 1.00 53.66 79 GLY A O 1
ATOM 609 N N . ASN A 1 80 ? 2.247 -4.685 17.106 1.00 52.56 80 ASN A N 1
ATOM 610 C CA . ASN A 1 80 ? 3.172 -5.025 18.192 1.00 52.56 80 ASN A CA 1
ATOM 611 C C . ASN A 1 80 ? 4.579 -4.425 18.026 1.00 52.56 80 ASN A C 1
ATOM 613 O O . ASN A 1 80 ? 5.491 -4.786 18.765 1.00 52.56 80 ASN A O 1
ATOM 617 N N . MET A 1 81 ? 4.796 -3.564 17.027 1.00 50.53 81 MET A N 1
ATOM 618 C CA . MET A 1 81 ? 6.138 -3.107 16.663 1.00 50.53 81 MET A CA 1
ATOM 619 C C . MET A 1 81 ? 6.274 -1.594 16.831 1.00 50.53 81 MET A C 1
ATOM 621 O O . MET A 1 81 ? 5.721 -0.815 16.056 1.00 50.53 81 MET A O 1
ATOM 625 N N . GLU A 1 82 ? 7.077 -1.185 17.817 1.00 50.81 82 GLU A N 1
ATOM 626 C CA . GLU A 1 82 ? 7.674 0.151 17.925 1.00 50.81 82 GLU A CA 1
ATOM 627 C C . GLU A 1 82 ? 8.589 0.425 16.712 1.00 50.81 82 GLU A C 1
ATOM 629 O O . GLU A 1 82 ? 9.814 0.383 16.786 1.00 50.81 82 GLU A O 1
ATOM 634 N N . GLY A 1 83 ? 7.997 0.673 15.542 1.00 51.62 83 GLY A N 1
ATOM 635 C CA . GLY A 1 83 ? 8.697 1.220 14.379 1.00 51.62 83 GLY A CA 1
ATOM 636 C C . GLY A 1 83 ? 9.517 0.241 13.528 1.00 51.62 83 GLY A C 1
ATOM 637 O O . GLY A 1 83 ? 10.164 0.690 12.580 1.00 51.62 83 GLY A O 1
ATOM 638 N N . VAL A 1 84 ? 9.487 -1.071 13.792 1.00 47.53 84 VAL A N 1
ATOM 639 C CA . VAL A 1 84 ? 10.151 -2.069 12.931 1.00 47.53 84 VAL A CA 1
ATOM 640 C C . VAL A 1 84 ? 9.144 -2.671 11.956 1.00 47.53 84 VAL A C 1
ATOM 642 O O . VAL A 1 84 ? 8.204 -3.344 12.351 1.00 47.53 84 VAL A O 1
ATOM 645 N N . MET A 1 85 ? 9.339 -2.442 10.659 1.00 59.41 85 MET A N 1
ATOM 646 C CA . MET A 1 85 ? 8.521 -3.048 9.610 1.00 59.41 85 MET A CA 1
ATOM 647 C C . MET A 1 85 ? 9.146 -4.380 9.181 1.00 59.41 85 MET A C 1
ATOM 649 O O . MET A 1 85 ?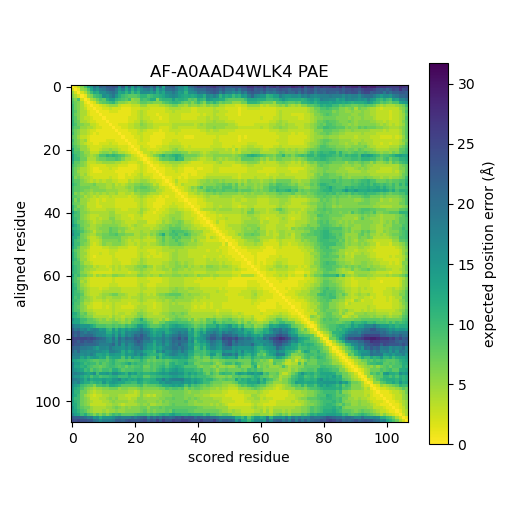 10.178 -4.383 8.509 1.00 59.41 85 MET A O 1
ATOM 653 N N . VAL A 1 86 ? 8.532 -5.513 9.528 1.00 57.81 86 VAL A N 1
ATOM 654 C CA . VAL A 1 86 ? 8.951 -6.815 8.987 1.00 57.81 86 VAL A CA 1
ATOM 655 C C . VAL A 1 86 ? 8.248 -7.036 7.654 1.00 57.81 86 VAL A C 1
ATOM 657 O O . VAL A 1 86 ? 7.024 -7.116 7.582 1.00 57.81 86 VAL A O 1
ATOM 660 N N . SER A 1 87 ? 9.034 -7.109 6.584 1.00 67.38 87 SER A N 1
ATOM 661 C CA . SER A 1 87 ? 8.535 -7.359 5.235 1.00 67.38 87 SER A CA 1
ATOM 662 C C . SER A 1 87 ? 9.428 -8.363 4.522 1.00 67.38 87 SER A C 1
ATOM 664 O O . SER A 1 87 ? 10.643 -8.386 4.720 1.00 67.38 87 SER A O 1
ATOM 666 N N . SER A 1 88 ? 8.826 -9.205 3.687 1.00 73.00 88 SER A N 1
ATOM 667 C CA . SER A 1 88 ? 9.568 -10.011 2.717 1.00 73.00 88 SER A CA 1
ATOM 668 C C . SER A 1 88 ? 9.554 -9.297 1.376 1.00 73.00 88 SER A C 1
ATOM 670 O O . SER A 1 88 ? 8.552 -8.666 1.025 1.00 73.00 88 SER A O 1
ATOM 672 N N . SER A 1 89 ? 10.626 -9.439 0.599 1.00 78.38 89 SER A N 1
ATOM 673 C CA . SER A 1 89 ? 10.692 -8.839 -0.730 1.00 78.38 89 SER A CA 1
ATOM 674 C C . SER A 1 89 ? 11.160 -9.812 -1.797 1.00 78.38 89 SER A C 1
ATOM 676 O O . SER A 1 89 ? 11.992 -10.679 -1.537 1.00 78.38 89 SER A O 1
ATOM 678 N N . ILE A 1 90 ? 10.618 -9.637 -2.999 1.00 79.56 90 ILE A N 1
ATOM 679 C CA . ILE A 1 90 ? 11.131 -10.235 -4.227 1.00 79.56 90 ILE A CA 1
ATOM 680 C C . ILE A 1 90 ? 11.861 -9.109 -4.970 1.00 79.56 90 ILE A C 1
ATOM 682 O O . ILE A 1 90 ? 11.245 -8.067 -5.232 1.00 79.56 90 ILE A O 1
ATOM 686 N N . PRO A 1 91 ? 13.168 -9.260 -5.251 1.00 75.81 91 PRO A N 1
ATOM 687 C CA . PRO A 1 91 ? 13.952 -8.212 -5.888 1.00 75.81 91 PRO A CA 1
ATOM 688 C C . PRO A 1 91 ? 13.440 -7.922 -7.301 1.00 75.81 91 PRO A C 1
ATOM 690 O O . PRO A 1 91 ? 12.840 -8.778 -7.950 1.00 75.81 91 PRO A O 1
ATOM 693 N N . LYS A 1 92 ? 13.704 -6.699 -7.774 1.00 79.12 92 LYS A N 1
ATOM 694 C CA . LYS A 1 92 ? 13.355 -6.277 -9.134 1.00 79.12 92 LYS A CA 1
ATOM 695 C C . LYS A 1 92 ? 13.981 -7.204 -10.179 1.00 79.12 92 LYS A C 1
ATOM 697 O O . LYS A 1 92 ? 15.123 -7.645 -10.029 1.00 79.12 92 LYS A O 1
ATOM 702 N N . LEU A 1 93 ? 13.258 -7.427 -11.267 1.00 76.69 93 LEU A N 1
ATOM 703 C CA . LEU A 1 93 ? 13.832 -7.952 -12.498 1.00 76.69 93 LEU A CA 1
ATOM 704 C C . LEU A 1 93 ? 14.662 -6.853 -13.187 1.00 76.69 93 LEU A C 1
ATOM 706 O O . LEU A 1 93 ? 14.550 -5.672 -12.858 1.00 76.69 93 LEU A O 1
ATOM 710 N N . ASN A 1 94 ? 15.487 -7.219 -14.170 1.00 76.88 94 ASN A N 1
ATOM 711 C CA . ASN A 1 94 ? 16.327 -6.269 -14.921 1.00 76.88 94 ASN A CA 1
ATOM 712 C C . ASN A 1 94 ? 15.541 -5.378 -15.908 1.00 76.88 94 ASN A C 1
ATOM 714 O O . ASN A 1 94 ? 16.125 -4.813 -16.830 1.00 76.88 94 ASN A O 1
ATOM 718 N N . PHE A 1 95 ? 14.231 -5.247 -15.716 1.00 76.12 95 PHE A N 1
ATOM 719 C CA . PHE A 1 95 ? 13.355 -4.405 -16.518 1.00 76.12 95 PHE A CA 1
ATOM 720 C C . PHE A 1 95 ? 13.076 -3.095 -15.779 1.00 76.12 95 PHE A C 1
ATOM 722 O O . PHE A 1 95 ? 12.894 -3.083 -14.562 1.00 76.12 95 PHE A O 1
ATOM 729 N N . ASP A 1 96 ? 13.029 -1.989 -16.516 1.00 82.44 96 ASP A N 1
ATOM 730 C CA . ASP A 1 96 ? 12.682 -0.664 -15.988 1.00 82.44 96 ASP A CA 1
ATOM 731 C C . ASP A 1 96 ? 11.212 -0.331 -16.310 1.00 82.44 96 ASP A C 1
ATOM 733 O O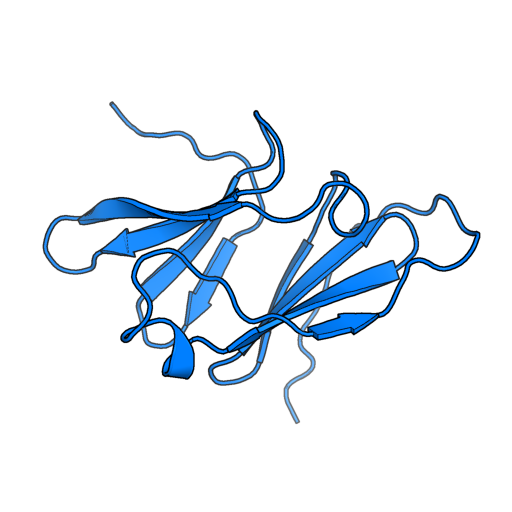 . ASP A 1 96 ? 10.875 0.807 -16.629 1.00 82.44 96 ASP A O 1
ATOM 737 N N . ASP A 1 97 ? 10.343 -1.343 -16.229 1.00 86.00 97 ASP A N 1
ATOM 738 C CA . ASP A 1 97 ? 8.918 -1.224 -16.533 1.00 86.00 97 ASP A CA 1
ATOM 739 C C . ASP A 1 97 ? 8.140 -0.669 -15.338 1.0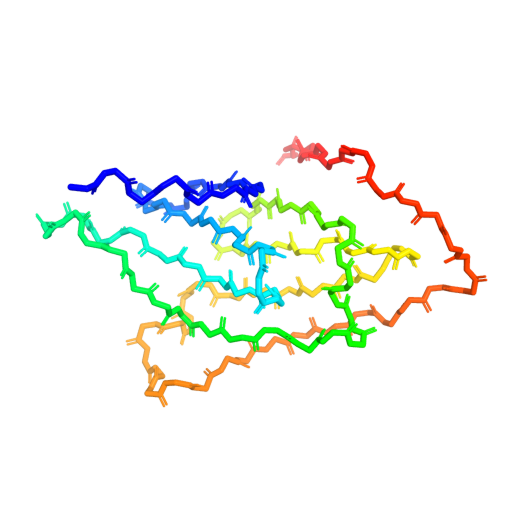0 86.00 97 ASP A C 1
ATOM 741 O O . ASP A 1 97 ? 8.305 -1.116 -14.193 1.00 86.00 97 ASP A O 1
ATOM 745 N N . ASP A 1 98 ? 7.261 0.290 -15.625 1.00 88.69 98 ASP A N 1
ATOM 746 C CA . ASP A 1 98 ? 6.340 0.861 -14.650 1.00 88.69 98 ASP A CA 1
ATOM 747 C C . ASP A 1 98 ? 5.096 -0.023 -14.491 1.00 88.69 98 ASP A C 1
ATOM 749 O O . ASP A 1 98 ? 4.523 -0.532 -15.457 1.00 88.69 98 ASP A O 1
ATOM 753 N N . VAL A 1 99 ? 4.628 -0.166 -13.251 1.00 87.31 99 VAL A N 1
ATOM 754 C CA . VAL A 1 99 ? 3.404 -0.914 -12.951 1.00 87.31 99 VAL A CA 1
ATOM 755 C C . VAL A 1 99 ? 2.211 0.033 -12.978 1.00 87.31 99 VAL A C 1
ATOM 757 O O . VAL A 1 99 ? 2.055 0.896 -12.112 1.00 87.31 99 VAL A O 1
ATOM 760 N N . ILE A 1 100 ? 1.343 -0.147 -13.973 1.00 88.75 100 ILE A N 1
ATOM 761 C CA . ILE A 1 100 ? 0.174 0.719 -14.193 1.00 88.75 100 ILE A CA 1
ATOM 762 C C . ILE A 1 100 ? -0.967 0.377 -13.223 1.00 88.75 100 ILE A C 1
ATOM 764 O O . ILE A 1 100 ? -1.662 1.267 -12.739 1.00 88.75 100 ILE A O 1
ATOM 768 N N . SER A 1 101 ? -1.179 -0.911 -12.934 1.00 86.81 101 SER A N 1
ATOM 769 C CA . SER A 1 101 ? -2.288 -1.387 -12.102 1.00 86.81 101 SER A CA 1
ATOM 770 C C . SER A 1 101 ? -1.983 -2.756 -11.497 1.00 86.81 101 SER A C 1
ATOM 772 O O . SER A 1 101 ? -1.339 -3.594 -12.128 1.00 86.81 101 SER A O 1
ATOM 774 N N . CYS A 1 102 ? -2.500 -3.002 -10.292 1.00 89.06 102 CYS A N 1
ATOM 775 C CA . CYS A 1 102 ? -2.590 -4.332 -9.700 1.00 89.06 102 CYS A CA 1
ATOM 776 C C . CYS A 1 102 ? -4.059 -4.645 -9.425 1.00 89.06 102 CYS A C 1
ATOM 778 O O . CYS A 1 102 ? -4.731 -3.906 -8.706 1.00 89.06 102 CYS A O 1
ATOM 780 N N . LYS A 1 103 ? -4.558 -5.755 -9.971 1.00 86.62 103 LYS A N 1
ATOM 781 C CA . LYS A 1 103 ? -5.910 -6.241 -9.700 1.00 86.62 103 LYS A CA 1
ATOM 782 C C . LYS A 1 103 ? -5.818 -7.516 -8.876 1.00 86.62 103 LYS A C 1
ATOM 784 O O . LYS A 1 103 ? -5.255 -8.505 -9.333 1.00 86.62 103 LYS A O 1
ATOM 789 N N . CYS A 1 104 ? -6.384 -7.489 -7.674 1.00 83.12 104 CYS A N 1
ATOM 790 C CA . CYS A 1 104 ? -6.587 -8.708 -6.904 1.00 83.12 104 CYS A CA 1
ATOM 791 C C . CYS A 1 104 ? -7.672 -9.541 -7.599 1.00 83.12 104 CYS A C 1
ATOM 793 O O . CYS A 1 104 ? -8.805 -9.081 -7.762 1.00 83.12 104 CYS A O 1
ATOM 795 N N . LEU A 1 105 ? -7.312 -10.738 -8.051 1.00 80.88 105 LEU A N 1
ATOM 796 C CA . LEU A 1 105 ? -8.262 -11.735 -8.524 1.00 80.88 105 LEU A CA 1
ATOM 797 C C . LEU A 1 105 ? -8.597 -12.603 -7.312 1.00 80.88 105 LEU A C 1
ATOM 799 O O . LEU A 1 105 ? -7.835 -13.498 -6.964 1.00 80.88 105 LEU A O 1
ATOM 803 N N . SER A 1 106 ? -9.677 -12.257 -6.612 1.00 61.81 106 SER A N 1
ATOM 804 C CA . SER A 1 106 ? -10.212 -13.100 -5.539 1.00 61.81 106 SER A CA 1
ATOM 805 C C . SER A 1 106 ? -10.511 -14.488 -6.109 1.00 61.81 106 SER A C 1
ATOM 807 O O . SER A 1 106 ? -11.234 -14.578 -7.102 1.00 61.81 106 SER A O 1
ATOM 809 N N . ILE A 1 107 ? -9.962 -15.531 -5.485 1.00 52.50 107 ILE A N 1
ATOM 810 C CA . ILE A 1 107 ? -10.396 -16.926 -5.650 1.00 52.50 107 ILE A CA 1
ATOM 811 C C . ILE A 1 107 ? -11.223 -17.276 -4.421 1.00 52.50 107 ILE A C 1
ATOM 813 O O . ILE A 1 107 ? -10.753 -16.937 -3.311 1.00 52.50 107 ILE A O 1
#

Nearest PDB structures (foldseek):
  5y2z-assembly3_F  TM=5.881E-01  e=9.061E-03  Homo sapiens
  3fgb-assembly2_B  TM=6.349E-01  e=4.293E-01  Bacteroides thetaiotaomicron
  7mq9-assembly1_LS  TM=5.999E-01  e=9.815E-01  Homo sapiens
  7eja-assembly1_B  TM=5.184E-01  e=8.790E-01  Homo sapiens
  7b9v-assembly1_w  TM=3.924E-01  e=3.487E+00  Saccharomyces cerevisiae